Protein AF-A0A6P0JY14-F1 (afdb_monomer)

Radius of gyration: 18.33 Å; Cα contacts (8 Å, |Δi|>4): 139; chains: 1; bounding box: 39×32×50 Å

Mean predicted aligned error: 4.98 Å

pLDDT: mean 89.88, std 4.85, range [60.19, 95.81]

Solvent-accessible surface area (backbone atoms only — not comparable to full-atom values): 7504 Å² total; per-residue (Å²): 129,73,80,59,49,61,63,49,43,52,52,17,61,57,38,30,82,81,45,49,79,58,22,54,55,50,39,50,50,44,54,50,43,65,64,48,54,72,74,72,56,73,83,73,95,54,33,85,43,72,73,44,31,18,54,49,10,50,52,52,59,72,41,32,88,82,50,80,66,63,72,85,65,64,55,54,55,56,53,25,50,50,46,22,54,63,10,46,62,36,26,54,52,8,61,73,72,70,37,64,68,39,29,50,52,10,49,48,33,32,48,51,19,49,55,50,39,43,51,52,21,31,51,51,26,66,74,42,30,80,76,39,74,70,52,41,68,65,62,82

Secondary structure (DSSP, 8-state):
-GGGHHHHHHHHHHTHHHHGGGGHHHHHHHHHHHHHHHHHSPPPS-S-SHHHHHHHHHHHHHGGGTSPPPGGGTSHHHHHHHHHHHHHHHHHHHHHHT-HHHHHHHHHHHHHHHHHHHHHHHHHHHHHTTT-HHHHHT--

Sequence (140 aa):
TRFTVLPLLIVAVWSRVWLGWGAIAPVLLVLLWTWVNPRLFPKPQSTRNWASKAVLGERVWINRNKVAVPEHHQTVPTILNLISGLGLPFLIWGLYHLSIWPTLLGTVLVYLGKIWFVDRMVWLYHDMQNATPEYQSWLY

Foldseek 3Di:
DLLVLLVQCLVLLLCCVVQVVPSVVSNVVSVVCNVVVVVPDDDDPFCPDLQSLLVLLVVVVVCCVVQPFDPVLPVLLVVLVVQLVVLVVLLVVCSVVVNDVSVVSSSCSNCVSVVVSSVSSSVSLVVCCPVDPVSVVSGD

Structure (mmCIF, N/CA/C/O backbone):
data_AF-A0A6P0JY14-F1
#
_entry.id   AF-A0A6P0JY14-F1
#
loop_
_atom_site.group_PDB
_atom_site.id
_atom_site.type_symbol
_atom_site.label_atom_id
_atom_site.label_alt_id
_atom_site.label_comp_id
_atom_site.label_asym_id
_atom_site.label_entity_id
_atom_site.label_seq_id
_atom_site.pdbx_PDB_ins_code
_atom_site.Cartn_x
_atom_site.Cartn_y
_atom_site.Cartn_z
_atom_site.occupancy
_atom_site.B_iso_or_equiv
_atom_site.auth_seq_id
_atom_site.auth_comp_id
_atom_site.auth_asym_id
_atom_site.auth_atom_id
_atom_site.pdbx_PDB_model_num
ATOM 1 N N . THR A 1 1 ? -5.349 -7.427 -3.217 1.00 60.19 1 THR A N 1
ATOM 2 C CA . THR A 1 1 ? -6.341 -7.508 -2.115 1.00 60.19 1 THR A CA 1
ATOM 3 C C . THR A 1 1 ? -5.865 -7.018 -0.744 1.00 60.19 1 THR A C 1
ATOM 5 O O . THR A 1 1 ? -6.642 -7.085 0.197 1.00 60.19 1 THR A O 1
ATOM 8 N N . ARG A 1 2 ? -4.662 -6.433 -0.578 1.00 70.69 2 ARG A N 1
ATOM 9 C CA . ARG A 1 2 ? -4.213 -5.901 0.736 1.00 70.69 2 ARG A CA 1
ATOM 10 C C . ARG A 1 2 ? -4.816 -4.540 1.122 1.00 70.69 2 ARG A C 1
ATOM 12 O O . ARG A 1 2 ? -4.677 -4.120 2.263 1.00 70.69 2 ARG A O 1
ATOM 19 N N . PHE A 1 3 ? -5.501 -3.864 0.198 1.00 80.00 3 PHE A N 1
ATOM 20 C CA . PHE A 1 3 ? -6.151 -2.574 0.457 1.00 80.00 3 PHE A CA 1
ATOM 21 C C . PHE A 1 3 ? -7.292 -2.655 1.478 1.00 80.00 3 PHE A C 1
ATOM 23 O O . PHE A 1 3 ? -7.661 -1.627 2.021 1.00 80.00 3 PHE A O 1
ATOM 30 N N . THR A 1 4 ? -7.823 -3.841 1.781 1.00 81.56 4 THR A N 1
ATOM 31 C CA . THR A 1 4 ? -8.892 -4.019 2.777 1.00 81.56 4 THR A CA 1
ATOM 32 C C . THR A 1 4 ? -8.385 -4.063 4.215 1.00 81.56 4 THR A C 1
ATOM 34 O O . THR A 1 4 ? -9.183 -3.969 5.138 1.00 81.56 4 THR A O 1
ATOM 37 N N . VAL A 1 5 ? -7.074 -4.184 4.436 1.00 85.50 5 VAL A N 1
ATOM 38 C CA . VAL A 1 5 ? -6.521 -4.337 5.789 1.00 85.50 5 VAL A CA 1
ATOM 39 C C . VAL A 1 5 ? -6.650 -3.048 6.600 1.00 85.50 5 VAL A C 1
ATOM 41 O O . VAL A 1 5 ? -7.067 -3.102 7.749 1.00 85.50 5 VAL A O 1
ATOM 44 N N . LEU A 1 6 ? -6.333 -1.889 6.011 1.00 87.31 6 LEU A N 1
ATOM 45 C CA . LEU A 1 6 ? -6.339 -0.613 6.735 1.00 87.31 6 LEU A CA 1
ATOM 46 C C . LEU A 1 6 ? -7.733 -0.221 7.267 1.00 87.31 6 LEU A C 1
ATOM 48 O O . LEU A 1 6 ? -7.827 0.088 8.452 1.00 87.31 6 LEU A O 1
ATOM 52 N N . PRO A 1 7 ? -8.826 -0.283 6.477 1.00 88.50 7 PRO A N 1
ATOM 53 C CA . PRO A 1 7 ? -10.156 0.082 6.949 1.00 88.50 7 PRO A CA 1
ATOM 54 C C . PRO A 1 7 ? -10.670 -0.923 7.978 1.00 88.50 7 PRO A C 1
ATOM 56 O O . PRO A 1 7 ? -11.264 -0.523 8.974 1.00 88.50 7 PRO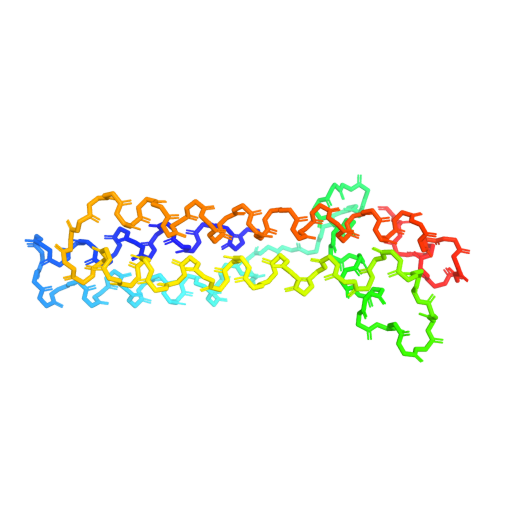 A O 1
ATOM 59 N N . LEU A 1 8 ? -10.378 -2.217 7.791 1.00 88.94 8 LEU A N 1
ATOM 60 C CA . LEU A 1 8 ? -10.695 -3.237 8.790 1.00 88.94 8 LEU A CA 1
ATOM 61 C C . LEU A 1 8 ? -9.964 -2.973 10.110 1.00 88.94 8 LEU A C 1
ATOM 63 O O . LEU A 1 8 ? -10.565 -3.105 11.171 1.00 88.94 8 LEU A O 1
ATOM 67 N N . LEU A 1 9 ? -8.698 -2.556 10.056 1.00 89.56 9 LEU A N 1
ATOM 68 C CA . LEU A 1 9 ? -7.917 -2.224 11.245 1.00 89.56 9 LEU A CA 1
ATOM 69 C C . LEU A 1 9 ? -8.467 -0.978 11.950 1.00 89.56 9 LEU A C 1
ATOM 71 O O . LEU A 1 9 ? -8.582 -0.983 13.171 1.00 89.56 9 LEU A O 1
ATOM 75 N N . ILE A 1 10 ? -8.873 0.049 11.197 1.00 90.25 10 ILE A N 1
ATOM 76 C CA . ILE A 1 10 ? -9.537 1.245 11.740 1.00 90.25 10 ILE A CA 1
ATOM 77 C C . ILE A 1 10 ? -10.807 0.849 12.500 1.00 90.25 10 ILE A C 1
ATOM 79 O O . ILE A 1 10 ? -10.958 1.212 13.664 1.00 90.25 10 ILE A O 1
ATOM 83 N N . VAL A 1 11 ? -11.687 0.055 11.881 1.00 90.06 11 VAL A N 1
ATOM 84 C CA . VAL A 1 11 ? -12.936 -0.411 12.510 1.00 90.06 11 VAL A CA 1
ATOM 85 C C . VAL A 1 11 ? -12.650 -1.285 13.734 1.00 90.06 11 VAL A C 1
ATOM 87 O O . VAL A 1 11 ? -13.285 -1.116 14.775 1.00 90.06 11 VAL A O 1
ATOM 90 N N . ALA A 1 12 ? -11.662 -2.179 13.649 1.00 89.50 12 ALA A N 1
ATOM 91 C CA . ALA A 1 12 ? -11.261 -3.032 14.762 1.00 89.50 12 ALA A CA 1
ATOM 92 C C . ALA A 1 12 ? -10.765 -2.215 15.962 1.00 89.50 12 ALA A C 1
ATOM 94 O O . ALA A 1 12 ? -11.180 -2.478 17.088 1.00 89.50 12 ALA A O 1
ATOM 95 N N . VAL A 1 13 ? -9.947 -1.185 15.738 1.00 89.12 13 VAL A N 1
ATOM 96 C CA . VAL A 1 13 ? -9.490 -0.290 16.812 1.00 89.12 13 VAL A CA 1
ATOM 97 C C . VAL A 1 13 ? -10.652 0.524 17.380 1.00 89.12 13 VAL A C 1
ATOM 99 O O . VAL A 1 13 ? -10.757 0.677 18.597 1.00 89.12 13 VAL A O 1
ATOM 102 N N . TRP A 1 14 ? -11.564 1.002 16.532 1.00 89.62 14 TRP A N 1
ATOM 103 C CA . TRP A 1 14 ? -12.714 1.792 16.973 1.00 89.62 14 TRP A CA 1
ATOM 104 C C . TRP A 1 14 ? -13.712 0.982 17.806 1.00 89.62 14 TRP A C 1
ATOM 106 O O . TRP A 1 14 ? -14.334 1.524 18.721 1.00 89.62 14 TRP A O 1
ATOM 116 N N . SER A 1 15 ? -13.797 -0.334 17.571 1.00 89.06 15 SER A N 1
ATOM 117 C CA . SER A 1 15 ? -14.645 -1.247 18.349 1.00 89.06 15 SER A CA 1
ATOM 118 C C . SER A 1 15 ? -14.349 -1.231 19.856 1.00 89.06 15 SER A C 1
ATOM 120 O O . SER A 1 15 ? -15.202 -1.636 20.646 1.00 89.06 15 SER A O 1
ATOM 122 N N . ARG A 1 16 ? -13.198 -0.684 20.285 1.00 89.44 16 ARG A N 1
ATOM 123 C CA . ARG A 1 16 ? -12.862 -0.455 21.702 1.00 89.44 16 ARG A CA 1
ATOM 124 C C . ARG A 1 16 ? -13.888 0.399 22.444 1.00 89.44 16 ARG A C 1
ATOM 126 O O . ARG A 1 16 ? -14.011 0.260 23.653 1.00 89.44 16 ARG A O 1
ATOM 133 N N . VAL A 1 17 ? -14.624 1.263 21.738 1.00 88.12 17 VAL A N 1
ATOM 134 C CA . VAL A 1 17 ? -15.686 2.093 22.334 1.00 88.12 17 VAL A CA 1
ATOM 135 C C . VAL A 1 17 ? -16.848 1.233 22.825 1.00 88.12 17 VAL A C 1
ATOM 137 O O . VAL A 1 17 ? -17.466 1.559 23.831 1.00 88.12 17 VAL A O 1
ATOM 140 N N . TRP A 1 18 ? -17.127 0.124 22.139 1.00 87.81 18 TRP A N 1
ATOM 141 C CA . TRP A 1 18 ? -18.230 -0.778 22.473 1.00 87.81 18 TRP A CA 1
ATOM 142 C C . TRP A 1 18 ? -17.772 -1.984 23.294 1.00 87.81 18 TRP A C 1
ATOM 144 O O . TRP A 1 18 ? -18.501 -2.452 24.160 1.00 87.81 18 TRP A O 1
ATOM 154 N N . LEU A 1 19 ? -16.567 -2.491 23.022 1.00 85.75 19 LEU A N 1
ATOM 155 C CA . LEU A 1 19 ? -16.069 -3.763 23.553 1.00 85.75 19 LEU A CA 1
ATOM 156 C C . LEU A 1 19 ? -15.002 -3.605 24.646 1.00 85.75 19 LEU A C 1
ATOM 158 O O . LEU A 1 19 ? -14.595 -4.602 25.244 1.00 85.75 19 LEU A O 1
ATOM 162 N N . GLY A 1 20 ? -14.498 -2.390 24.892 1.00 87.00 20 GLY A N 1
ATOM 163 C CA . GLY A 1 20 ? -13.371 -2.161 25.798 1.00 87.00 20 GLY A CA 1
ATOM 164 C C . GLY A 1 20 ? -12.158 -3.017 25.413 1.00 87.00 20 GLY A C 1
ATOM 165 O O . GLY A 1 20 ? -11.707 -2.996 24.267 1.00 87.00 20 GLY A O 1
ATOM 166 N N . TRP A 1 21 ? -11.666 -3.826 26.356 1.00 84.44 21 TRP A N 1
ATOM 167 C CA . TRP A 1 21 ? -10.580 -4.795 26.134 1.00 84.44 21 TRP A CA 1
ATOM 168 C C . TRP A 1 21 ? -10.924 -5.895 25.120 1.00 84.44 21 TRP A C 1
ATOM 170 O O . TRP A 1 21 ? -10.026 -6.442 24.478 1.00 84.44 21 TRP A O 1
ATOM 180 N N . GLY A 1 22 ? -12.213 -6.175 24.901 1.00 85.31 22 GLY A N 1
ATOM 181 C CA . GLY A 1 22 ? -12.678 -7.114 23.880 1.00 85.31 22 GLY A CA 1
ATOM 182 C C . GLY A 1 22 ? -12.284 -6.716 22.453 1.00 85.31 22 GLY A C 1
ATOM 183 O O . GLY A 1 22 ? -12.246 -7.578 21.580 1.00 85.31 22 GLY A O 1
ATOM 184 N N . ALA A 1 23 ? -11.903 -5.454 22.212 1.00 86.31 23 ALA A N 1
ATOM 185 C CA . ALA A 1 23 ? -11.394 -4.982 20.921 1.00 86.31 23 ALA A CA 1
ATOM 186 C C . ALA A 1 23 ? -10.047 -5.600 20.504 1.00 86.31 23 ALA A C 1
ATOM 188 O O . ALA A 1 23 ? -9.672 -5.530 19.334 1.00 86.31 23 ALA A O 1
ATOM 189 N N . ILE A 1 24 ? -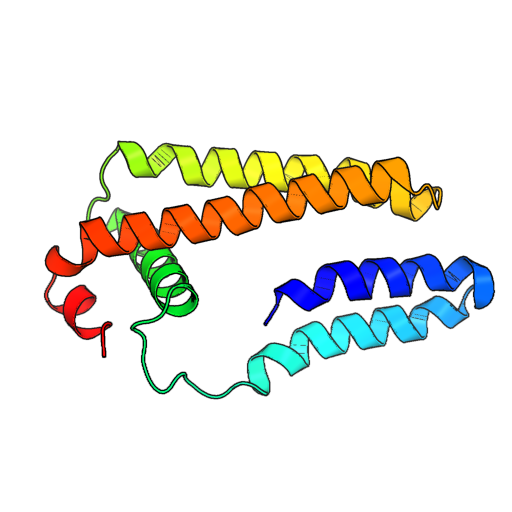9.335 -6.270 21.416 1.00 87.44 24 ILE A N 1
ATOM 190 C CA . ILE A 1 24 ? -8.149 -7.056 21.054 1.00 87.44 24 ILE A CA 1
ATOM 191 C C . ILE A 1 24 ? -8.524 -8.184 20.081 1.00 87.44 24 ILE A C 1
ATOM 193 O O . ILE A 1 24 ? -7.788 -8.433 19.128 1.00 87.44 24 ILE A O 1
ATOM 197 N N . ALA A 1 25 ? -9.683 -8.825 20.259 1.00 90.75 25 ALA A N 1
ATOM 198 C CA . ALA A 1 25 ? -10.130 -9.912 19.389 1.00 90.75 25 ALA A CA 1
ATOM 199 C C . ALA A 1 25 ? -10.280 -9.490 17.910 1.00 90.75 25 ALA A C 1
ATOM 201 O O . ALA A 1 25 ? -9.648 -10.122 17.058 1.00 90.75 25 ALA A O 1
ATOM 202 N N . PRO A 1 26 ? -11.031 -8.425 17.553 1.00 89.50 26 PRO A N 1
ATOM 203 C CA . PRO A 1 26 ? -11.116 -7.977 16.167 1.00 89.50 26 PRO A CA 1
ATOM 204 C C . PRO A 1 26 ? -9.769 -7.488 15.623 1.00 89.50 26 PRO A C 1
ATOM 206 O O . PRO A 1 26 ? -9.473 -7.740 14.458 1.00 89.50 26 PRO A O 1
ATOM 209 N N . VAL A 1 27 ? -8.910 -6.861 16.437 1.00 89.56 27 VAL A N 1
ATOM 210 C CA . VAL A 1 27 ? -7.557 -6.475 15.991 1.00 89.56 27 VAL A CA 1
ATOM 211 C C . VAL A 1 27 ? -6.731 -7.709 15.617 1.00 89.56 27 VAL A C 1
ATOM 213 O O . VAL A 1 27 ? -6.155 -7.753 14.529 1.00 89.56 27 VAL A O 1
ATOM 216 N N . LEU A 1 28 ? -6.719 -8.742 16.465 1.00 91.38 28 LEU A N 1
ATOM 217 C CA . LEU A 1 28 ? -6.042 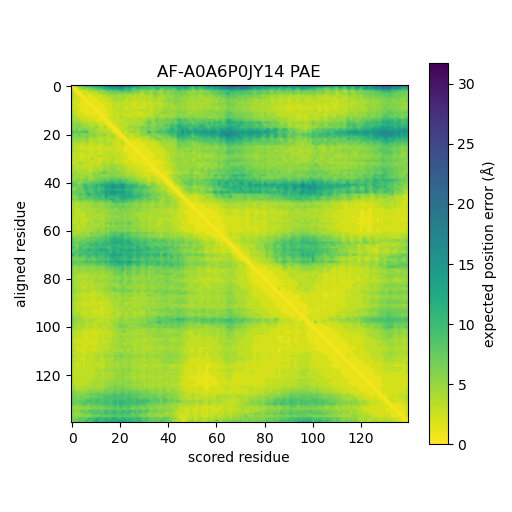-10.009 16.174 1.00 91.38 28 LEU A CA 1
ATOM 218 C C . LEU A 1 28 ? -6.611 -10.685 14.923 1.00 91.38 28 LEU A C 1
ATOM 220 O O . LEU A 1 28 ? -5.846 -11.188 14.103 1.00 91.38 28 LEU A O 1
ATOM 224 N N . LEU A 1 29 ? -7.931 -10.642 14.729 1.00 92.25 29 LEU A N 1
ATOM 225 C CA . LEU A 1 29 ? -8.579 -11.176 13.531 1.00 92.25 29 LEU A CA 1
ATOM 226 C C . LEU A 1 29 ? -8.085 -10.459 12.267 1.00 92.25 29 LEU A C 1
ATOM 228 O O . LEU A 1 29 ? -7.753 -11.116 11.283 1.00 92.25 29 LEU A O 1
ATOM 232 N N . VAL A 1 30 ? -7.953 -9.131 12.292 1.00 90.94 30 VAL A N 1
ATOM 233 C CA . VAL A 1 30 ? -7.416 -8.362 11.154 1.00 90.94 30 VAL A CA 1
ATOM 234 C C . VAL A 1 30 ? -5.935 -8.670 10.900 1.00 90.94 30 VAL A C 1
ATOM 236 O O . VAL A 1 30 ? -5.508 -8.761 9.742 1.00 90.94 30 VAL A O 1
ATOM 239 N N . LEU A 1 31 ? -5.139 -8.886 11.949 1.00 89.88 31 LEU A N 1
ATOM 240 C CA . LEU A 1 31 ? -3.744 -9.315 11.805 1.00 89.88 31 LEU A CA 1
ATOM 241 C C . LEU A 1 31 ? -3.647 -10.713 11.178 1.00 89.88 31 LEU A C 1
ATOM 243 O O . LEU A 1 31 ? -2.888 -10.906 10.225 1.00 89.88 31 LEU A O 1
ATOM 247 N N . LEU A 1 32 ? -4.475 -11.659 11.628 1.00 91.38 32 LEU A N 1
ATOM 248 C CA . LEU A 1 32 ? -4.599 -12.981 11.010 1.00 91.38 32 LEU A CA 1
ATOM 249 C C . LEU A 1 32 ? -5.047 -12.865 9.551 1.00 91.38 32 LEU A C 1
ATOM 251 O O . LEU A 1 32 ? -4.448 -13.484 8.673 1.00 91.38 32 LEU A O 1
ATOM 255 N N . TRP A 1 33 ? -6.032 -12.014 9.259 1.00 89.00 33 TRP A N 1
ATOM 256 C CA . TRP A 1 33 ? -6.485 -11.759 7.895 1.00 89.00 33 TRP A CA 1
ATOM 257 C C . TRP A 1 33 ? -5.360 -11.228 7.008 1.00 89.00 33 TRP A C 1
ATOM 259 O O . TRP A 1 33 ? -5.230 -11.653 5.866 1.00 89.00 33 TRP A O 1
ATOM 269 N N . THR A 1 34 ? -4.485 -10.366 7.524 1.00 86.88 34 THR A N 1
ATOM 270 C CA . THR A 1 34 ? -3.324 -9.852 6.777 1.00 86.88 34 THR A CA 1
ATOM 271 C C . THR A 1 34 ? -2.375 -10.974 6.344 1.00 86.88 34 THR A C 1
ATOM 273 O O . THR A 1 34 ? -1.798 -10.913 5.256 1.00 86.88 34 THR A O 1
ATOM 276 N N . TRP A 1 35 ? -2.251 -12.020 7.164 1.00 87.06 35 TRP A N 1
ATOM 277 C CA . TRP A 1 35 ? -1.453 -13.209 6.870 1.00 87.06 35 TRP A CA 1
ATOM 278 C C . TRP A 1 35 ? -2.187 -14.198 5.947 1.00 87.06 35 TRP A C 1
ATOM 280 O O . TRP A 1 35 ? -1.587 -14.725 5.009 1.00 87.06 35 TRP A O 1
ATOM 290 N N . VAL A 1 36 ? -3.481 -14.438 6.165 1.00 88.00 36 VAL A N 1
ATOM 291 C CA . VAL A 1 36 ? -4.282 -15.395 5.381 1.00 88.00 36 VAL A CA 1
ATOM 292 C C . VAL A 1 36 ? -4.594 -14.864 3.978 1.00 88.00 36 VAL A C 1
ATOM 294 O O . VAL A 1 36 ? -4.438 -15.591 3.000 1.00 88.00 36 VAL A O 1
ATOM 297 N N . ASN A 1 37 ? -4.975 -13.590 3.859 1.00 86.00 37 ASN A N 1
ATOM 298 C CA . ASN A 1 37 ? -5.459 -12.958 2.628 1.00 86.00 37 ASN A CA 1
ATOM 299 C C . ASN A 1 37 ? -4.546 -13.246 1.419 1.00 86.00 37 ASN A C 1
ATOM 301 O O . ASN A 1 37 ? -5.036 -13.841 0.467 1.00 86.00 37 ASN A O 1
ATOM 305 N N . PRO A 1 38 ?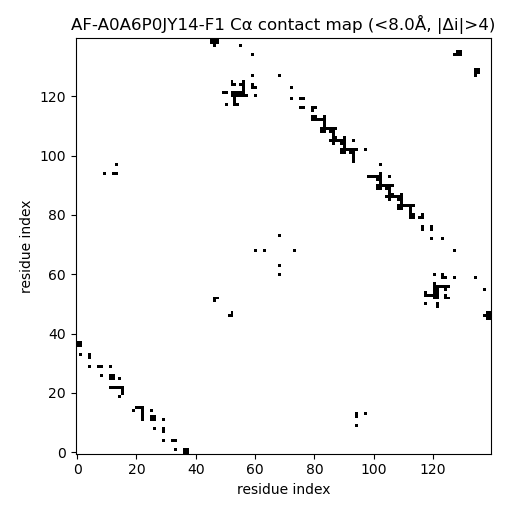 -3.223 -12.977 1.433 1.00 81.25 38 PRO A N 1
ATOM 306 C CA . PRO A 1 38 ? -2.366 -13.245 0.275 1.00 81.25 38 PRO A CA 1
ATOM 307 C C . PRO A 1 38 ? -2.260 -14.722 -0.126 1.00 81.25 38 PRO A C 1
ATOM 309 O O . PRO A 1 38 ? -1.941 -14.993 -1.276 1.00 81.25 38 PRO A O 1
ATOM 312 N N . ARG A 1 39 ? -2.484 -15.661 0.803 1.00 84.56 39 ARG A N 1
ATOM 313 C CA . ARG A 1 39 ? -2.383 -17.108 0.545 1.00 84.56 39 ARG A CA 1
ATOM 314 C C . ARG A 1 39 ? -3.645 -17.687 -0.082 1.00 84.56 39 ARG A C 1
ATOM 316 O O . ARG A 1 39 ? -3.573 -18.731 -0.716 1.00 84.56 39 ARG A O 1
ATOM 323 N N . LEU A 1 40 ? -4.781 -17.015 0.091 1.00 83.00 40 LEU A N 1
ATOM 324 C CA . LEU A 1 40 ? -6.053 -17.442 -0.485 1.00 83.00 40 LEU A CA 1
ATOM 325 C C . LEU A 1 40 ? -6.173 -17.117 -1.978 1.00 83.00 40 LEU A C 1
ATOM 327 O O . LEU A 1 40 ? -6.983 -17.735 -2.662 1.00 83.00 40 LEU A O 1
ATOM 331 N N . PHE A 1 41 ? -5.394 -16.160 -2.495 1.00 78.88 41 PHE A N 1
ATOM 332 C CA . PHE A 1 41 ? -5.486 -15.757 -3.899 1.00 78.88 41 PHE A CA 1
ATOM 333 C C . PHE A 1 41 ? -4.459 -16.510 -4.755 1.00 78.88 41 PHE A C 1
ATOM 335 O O . PHE A 1 41 ? -3.255 -16.320 -4.562 1.00 78.88 41 PHE A O 1
ATOM 342 N N . PRO A 1 42 ? -4.908 -17.340 -5.715 1.00 76.25 42 PRO A N 1
ATOM 343 C CA . PRO A 1 42 ? -4.014 -18.035 -6.630 1.00 76.25 42 PRO A CA 1
ATOM 344 C C . PRO A 1 42 ? -3.324 -17.056 -7.592 1.00 76.25 42 PRO A C 1
ATOM 346 O O . PRO A 1 42 ? -3.699 -15.886 -7.713 1.00 76.25 42 PRO A O 1
ATOM 349 N N . LYS A 1 43 ? -2.305 -17.550 -8.305 1.00 77.88 43 LYS A N 1
ATOM 350 C CA . LYS A 1 43 ? -1.606 -16.789 -9.349 1.00 77.88 43 LYS A CA 1
ATOM 351 C C . LYS A 1 43 ? -2.622 -16.279 -10.393 1.00 77.88 43 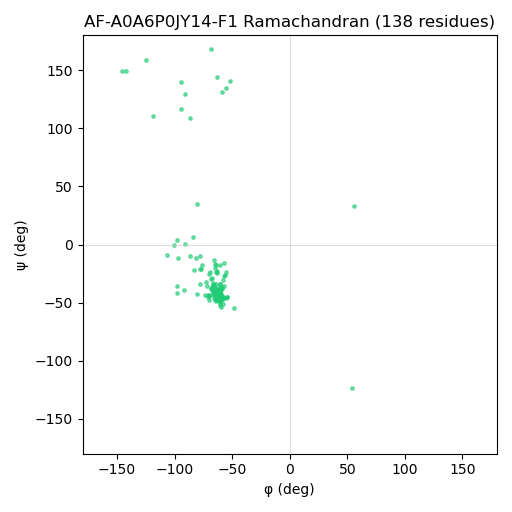LYS A C 1
ATOM 353 O O . LYS A 1 43 ? -3.479 -17.057 -10.815 1.00 77.88 43 LYS A O 1
ATOM 358 N N . PRO A 1 44 ? -2.545 -15.003 -10.817 1.00 79.44 44 PRO A N 1
ATOM 359 C CA . PRO A 1 44 ? -3.466 -14.464 -11.811 1.00 79.44 44 PRO A CA 1
ATOM 360 C C . PRO A 1 44 ? -3.314 -15.193 -13.152 1.00 79.44 44 PRO A C 1
ATOM 362 O O . PRO A 1 44 ? -2.206 -15.552 -13.545 1.00 79.44 44 PRO A O 1
ATOM 365 N N . GLN A 1 45 ? -4.431 -15.385 -13.858 1.00 81.75 45 GLN A N 1
ATOM 366 C CA . GLN A 1 45 ? -4.463 -16.053 -15.168 1.00 81.75 45 GLN A CA 1
ATOM 367 C C . GLN A 1 45 ? -3.810 -15.217 -16.281 1.00 81.75 45 GLN A C 1
ATOM 369 O O . GLN A 1 45 ? -3.347 -15.774 -17.267 1.00 81.75 45 GLN A O 1
ATOM 374 N N . SER A 1 46 ? -3.748 -13.893 -16.110 1.00 87.81 46 SER A N 1
ATOM 375 C CA . SER A 1 46 ? -3.058 -12.966 -17.011 1.00 87.81 46 SER A CA 1
ATOM 376 C C . SER A 1 46 ? -2.453 -11.806 -16.225 1.00 87.81 46 SER A C 1
ATOM 378 O O . SER A 1 46 ? -3.006 -11.367 -15.210 1.00 87.81 46 SER A O 1
ATOM 380 N N . THR A 1 47 ? -1.335 -11.274 -16.716 1.00 88.12 47 THR A N 1
ATOM 381 C CA . THR A 1 47 ? -0.677 -10.072 -16.185 1.00 88.12 47 THR A CA 1
ATOM 382 C C . THR A 1 47 ? -1.037 -8.805 -16.961 1.00 88.12 47 THR A C 1
ATOM 384 O O . THR A 1 47 ? -0.573 -7.713 -16.626 1.00 88.12 47 THR A O 1
ATOM 387 N N . ARG A 1 48 ? -1.942 -8.895 -17.944 1.00 86.94 48 ARG A N 1
ATOM 388 C CA . ARG A 1 48 ? -2.408 -7.769 -18.774 1.00 86.94 48 ARG A CA 1
ATOM 389 C C . ARG A 1 48 ? -3.474 -6.906 -18.090 1.00 86.94 48 ARG A C 1
ATOM 391 O O . ARG A 1 48 ? -4.365 -6.372 -18.740 1.00 86.94 48 ARG A O 1
ATOM 398 N N . ASN A 1 49 ? -3.378 -6.733 -16.777 1.00 90.44 49 ASN A N 1
ATOM 399 C CA . ASN A 1 49 ? -4.252 -5.858 -15.999 1.00 90.44 49 ASN A CA 1
ATOM 400 C C . ASN A 1 49 ? -3.429 -4.839 -15.203 1.00 90.44 49 ASN A C 1
ATOM 402 O O . ASN A 1 49 ? -2.243 -5.041 -14.940 1.00 90.44 49 ASN A O 1
ATOM 406 N N . TRP A 1 50 ? -4.074 -3.737 -14.821 1.00 91.75 50 TRP A N 1
ATOM 407 C CA . TRP A 1 50 ? -3.425 -2.618 -14.134 1.00 91.75 50 TRP A CA 1
ATOM 408 C C . TRP A 1 50 ? -2.700 -3.057 -12.851 1.00 91.75 50 TRP A C 1
ATOM 410 O O . TRP A 1 50 ? -1.529 -2.743 -12.662 1.00 91.75 50 TRP A O 1
ATOM 420 N N . ALA A 1 51 ? -3.350 -3.876 -12.018 1.00 89.12 51 ALA A N 1
ATOM 421 C CA . ALA A 1 51 ? -2.769 -4.342 -10.759 1.00 89.12 51 ALA A CA 1
ATOM 422 C C . ALA A 1 51 ? -1.527 -5.229 -10.963 1.00 89.12 51 ALA A C 1
ATOM 424 O O . ALA A 1 51 ? -0.565 -5.128 -10.207 1.00 89.12 51 ALA A O 1
ATOM 425 N N . SER A 1 52 ? -1.524 -6.083 -11.988 1.00 91.44 52 SER A N 1
ATOM 426 C CA . SER A 1 52 ? -0.383 -6.950 -12.297 1.00 91.44 52 SER A CA 1
ATOM 427 C C . SER A 1 52 ? 0.781 -6.144 -12.853 1.00 91.44 52 SER A C 1
ATOM 429 O O . SER A 1 52 ? 1.904 -6.328 -12.397 1.00 91.44 52 SER A O 1
ATOM 431 N N . LYS A 1 53 ? 0.520 -5.197 -13.763 1.00 93.31 53 LYS A N 1
ATOM 432 C CA . LYS A 1 53 ? 1.551 -4.287 -14.285 1.00 93.31 53 LYS A CA 1
ATOM 433 C C . LYS A 1 53 ? 2.218 -3.474 -13.180 1.00 93.31 53 LYS A C 1
ATOM 435 O O . LYS A 1 53 ? 3.426 -3.289 -13.231 1.00 93.31 53 LYS A O 1
ATOM 440 N N . ALA A 1 54 ? 1.471 -3.058 -12.158 1.00 93.25 54 ALA A N 1
ATOM 441 C CA . ALA A 1 54 ? 2.059 -2.373 -11.012 1.00 93.25 54 ALA A CA 1
ATOM 442 C C . ALA A 1 54 ? 3.065 -3.265 -10.269 1.00 93.25 54 ALA A C 1
ATOM 444 O O . ALA A 1 54 ? 4.180 -2.841 -9.989 1.00 93.25 54 ALA A O 1
ATOM 445 N N . VAL A 1 55 ? 2.711 -4.533 -10.023 1.00 92.25 55 VAL A N 1
ATOM 446 C CA . VAL A 1 55 ? 3.621 -5.508 -9.393 1.00 92.25 55 VAL A CA 1
ATOM 447 C C . VAL A 1 55 ? 4.850 -5.775 -10.268 1.00 92.25 55 VAL A C 1
ATOM 449 O O . VAL A 1 55 ? 5.954 -5.931 -9.749 1.00 92.25 55 VAL A O 1
ATOM 452 N N . LEU A 1 56 ? 4.687 -5.827 -11.592 1.00 93.88 56 LEU A N 1
ATOM 453 C CA . LEU A 1 56 ? 5.818 -5.953 -12.515 1.00 93.88 56 LEU A CA 1
ATOM 454 C C . LEU A 1 56 ? 6.715 -4.709 -12.473 1.00 93.88 56 LEU A C 1
ATOM 456 O O . LEU A 1 56 ? 7.934 -4.844 -12.434 1.00 93.88 56 LEU A O 1
ATOM 460 N N . GLY A 1 57 ? 6.129 -3.516 -12.379 1.00 94.12 57 GLY A N 1
ATOM 461 C CA . GLY A 1 57 ? 6.851 -2.263 -12.171 1.00 94.12 57 GLY A CA 1
ATOM 462 C C . GLY A 1 57 ? 7.663 -2.249 -10.884 1.00 94.12 57 GLY A C 1
ATOM 463 O O . GLY A 1 57 ? 8.834 -1.883 -10.907 1.00 94.12 57 GLY A O 1
ATOM 464 N N . GLU A 1 58 ? 7.099 -2.743 -9.779 1.00 93.81 58 GLU A N 1
ATOM 465 C CA . GLU A 1 58 ? 7.843 -2.913 -8.524 1.00 93.81 58 GLU A CA 1
ATOM 466 C C . GLU A 1 58 ? 9.046 -3.857 -8.696 1.00 93.81 58 GLU A C 1
ATOM 468 O O . GLU A 1 58 ? 10.122 -3.595 -8.158 1.00 93.81 58 GLU A O 1
ATOM 473 N N . ARG A 1 59 ? 8.914 -4.936 -9.484 1.00 93.12 59 ARG A N 1
ATOM 474 C CA . ARG A 1 59 ? 10.038 -5.844 -9.787 1.00 93.12 59 ARG A CA 1
ATOM 475 C C . ARG A 1 59 ? 11.124 -5.160 -10.611 1.00 93.12 59 ARG A C 1
ATOM 477 O O . ARG A 1 59 ? 12.301 -5.305 -10.284 1.00 93.12 59 ARG A O 1
ATOM 484 N N . VAL A 1 60 ? 10.738 -4.395 -11.633 1.00 93.69 60 VAL A N 1
ATOM 485 C CA . VAL A 1 60 ? 11.674 -3.571 -12.414 1.00 93.69 60 VAL A CA 1
ATOM 486 C C . VAL A 1 60 ? 12.393 -2.584 -11.497 1.00 93.69 60 VAL A C 1
ATOM 488 O O . VAL A 1 60 ? 13.617 -2.485 -11.537 1.00 93.69 60 VAL A O 1
ATOM 491 N N . TRP A 1 61 ? 11.654 -1.914 -10.612 1.00 92.81 61 TRP A N 1
ATOM 492 C CA . TRP A 1 61 ? 12.212 -0.977 -9.647 1.00 92.81 61 TRP A CA 1
ATOM 493 C C . TRP A 1 61 ? 13.222 -1.639 -8.710 1.00 92.81 61 TRP A C 1
ATOM 495 O O . TRP A 1 61 ? 14.285 -1.082 -8.454 1.00 92.81 61 TRP A O 1
ATOM 505 N N . ILE A 1 62 ? 12.951 -2.843 -8.207 1.00 91.81 62 ILE A N 1
ATOM 506 C CA . ILE A 1 62 ? 13.915 -3.603 -7.395 1.00 91.81 62 ILE A CA 1
ATOM 507 C C . ILE A 1 62 ? 15.194 -3.896 -8.194 1.00 91.81 62 ILE A C 1
ATOM 509 O O . ILE A 1 62 ? 16.291 -3.802 -7.646 1.00 91.81 62 ILE A O 1
ATOM 513 N N . ASN A 1 63 ? 15.065 -4.177 -9.491 1.00 92.12 63 ASN A N 1
ATOM 514 C CA . ASN A 1 63 ? 16.181 -4.497 -10.377 1.00 92.12 63 ASN A CA 1
ATOM 515 C C . ASN A 1 63 ? 16.904 -3.266 -10.969 1.00 92.12 63 ASN A C 1
ATOM 517 O O . ASN A 1 63 ? 17.803 -3.424 -11.796 1.00 92.12 63 ASN A O 1
ATOM 521 N N . ARG A 1 64 ? 16.559 -2.045 -10.529 1.00 89.75 64 ARG A N 1
ATOM 522 C CA . ARG A 1 64 ? 17.101 -0.769 -11.043 1.00 89.75 64 ARG A CA 1
ATOM 523 C C . ARG A 1 64 ? 18.629 -0.643 -11.014 1.00 89.75 64 ARG A C 1
ATOM 525 O O . ARG A 1 64 ? 19.193 0.125 -11.780 1.00 89.75 64 ARG A O 1
ATOM 532 N N . ASN A 1 65 ? 19.299 -1.401 -10.143 1.00 87.31 65 ASN A N 1
ATOM 533 C CA . ASN A 1 65 ? 20.763 -1.419 -10.060 1.00 87.31 65 ASN A CA 1
ATOM 534 C C . ASN A 1 65 ? 21.414 -2.239 -11.190 1.00 87.31 65 ASN A C 1
ATOM 536 O O . ASN A 1 65 ? 22.596 -2.059 -11.457 1.00 87.31 65 ASN A O 1
ATOM 540 N N . LYS A 1 66 ? 20.672 -3.162 -11.820 1.00 89.31 66 LYS A N 1
ATOM 541 C CA . LYS A 1 66 ? 21.154 -3.977 -12.950 1.00 89.31 66 LYS A CA 1
ATOM 542 C C . LYS A 1 66 ? 20.723 -3.400 -14.292 1.00 89.31 66 LYS A C 1
ATOM 544 O O . LYS A 1 66 ? 21.509 -3.385 -15.229 1.00 89.31 66 LYS A O 1
ATOM 549 N N . VAL A 1 67 ? 19.474 -2.944 -14.379 1.00 89.00 67 VAL A N 1
ATOM 550 C CA . VAL A 1 67 ? 18.923 -2.285 -15.567 1.00 89.00 67 VAL A CA 1
ATOM 551 C C . VAL A 1 67 ? 18.527 -0.877 -15.156 1.00 89.00 67 VAL A C 1
ATOM 553 O O . VAL A 1 67 ? 17.593 -0.711 -14.372 1.00 89.00 67 VAL A O 1
ATOM 556 N N . ALA A 1 68 ? 19.261 0.119 -15.653 1.00 88.19 68 ALA A N 1
ATOM 557 C CA . ALA A 1 68 ? 19.057 1.509 -15.273 1.00 88.19 68 ALA A CA 1
ATOM 558 C C . ALA A 1 68 ? 17.627 1.964 -15.600 1.00 88.19 68 ALA A C 1
ATOM 560 O O . ALA A 1 68 ? 17.124 1.754 -16.703 1.00 88.19 68 ALA A O 1
ATOM 561 N N . VAL A 1 69 ? 16.980 2.586 -14.617 1.00 90.44 69 VAL A N 1
ATOM 562 C CA . VAL A 1 69 ? 15.635 3.155 -14.738 1.00 90.44 69 VAL A CA 1
ATOM 563 C C . VAL A 1 69 ? 15.755 4.644 -15.089 1.00 90.44 69 VAL A C 1
ATOM 565 O O . VAL A 1 69 ? 16.605 5.319 -14.496 1.00 90.44 69 VAL A O 1
ATOM 568 N N . PRO A 1 70 ? 14.909 5.186 -15.989 1.00 89.31 70 PRO A N 1
ATOM 569 C CA . PRO A 1 70 ? 14.928 6.605 -16.334 1.00 89.31 70 PRO A CA 1
ATOM 570 C C . PRO A 1 70 ? 14.863 7.531 -15.111 1.00 89.31 70 PRO A C 1
ATOM 572 O O . PRO A 1 70 ? 14.111 7.277 -14.169 1.00 89.31 70 PRO A O 1
ATOM 575 N N . GLU A 1 71 ? 15.618 8.632 -15.137 1.00 85.56 71 GLU A N 1
ATOM 576 C CA . GLU A 1 71 ? 15.775 9.546 -13.991 1.00 85.56 71 GLU A CA 1
ATOM 577 C C . GLU A 1 71 ? 14.446 10.114 -13.474 1.00 85.56 71 GLU A C 1
ATOM 579 O O . GLU A 1 71 ? 14.243 10.235 -12.266 1.00 85.56 71 GLU A O 1
ATOM 584 N N . HIS A 1 72 ? 13.494 10.387 -14.368 1.00 85.69 72 HIS A N 1
ATOM 585 C CA . HIS A 1 72 ? 12.182 10.928 -14.004 1.00 85.69 72 HIS A CA 1
ATOM 586 C C . HIS A 1 72 ? 11.333 9.969 -13.150 1.00 85.69 72 HIS A C 1
ATOM 588 O O . HIS A 1 72 ? 10.433 10.416 -12.439 1.00 85.69 72 HIS A O 1
ATOM 594 N N . HIS A 1 73 ? 11.627 8.664 -13.167 1.00 88.81 73 HIS A N 1
ATOM 595 C CA . HIS A 1 73 ? 10.973 7.685 -12.294 1.00 88.81 73 HIS A CA 1
ATOM 596 C C . HIS A 1 73 ? 11.656 7.553 -10.932 1.00 88.81 73 HIS A C 1
ATOM 598 O O . HIS A 1 73 ? 11.098 6.915 -10.045 1.00 88.81 73 HIS A O 1
ATOM 604 N N . GLN A 1 74 ? 12.842 8.138 -10.727 1.00 85.31 74 GLN A N 1
ATOM 605 C CA . GLN A 1 74 ? 13.655 7.859 -9.540 1.00 85.31 74 GLN A CA 1
ATOM 606 C C . GLN A 1 74 ? 13.167 8.575 -8.266 1.00 85.31 74 GLN A C 1
ATOM 608 O O . GLN A 1 74 ? 13.265 8.047 -7.157 1.00 85.31 74 GLN A O 1
ATOM 613 N N . THR A 1 75 ? 12.623 9.781 -8.410 1.00 86.06 75 THR A N 1
ATOM 614 C CA . THR A 1 75 ? 12.278 10.662 -7.280 1.00 86.06 75 THR A CA 1
ATOM 615 C C . THR A 1 75 ? 10.841 10.481 -6.803 1.00 86.06 75 THR A C 1
ATOM 617 O O . THR A 1 75 ? 10.571 10.472 -5.599 1.00 86.06 75 THR A O 1
ATOM 620 N N . VAL A 1 76 ? 9.913 10.293 -7.742 1.00 88.75 76 VAL A N 1
ATOM 621 C CA . VAL A 1 76 ? 8.471 10.244 -7.473 1.00 88.75 76 VAL A CA 1
ATOM 622 C C . VAL A 1 76 ? 8.087 9.140 -6.473 1.00 88.75 76 VAL A C 1
ATOM 624 O O . VAL A 1 76 ? 7.353 9.444 -5.532 1.00 88.75 76 VAL A O 1
ATOM 627 N N . PRO A 1 77 ? 8.598 7.893 -6.565 1.00 88.50 77 PRO A N 1
ATOM 628 C CA . PRO A 1 77 ? 8.251 6.837 -5.612 1.00 88.50 77 PRO A CA 1
ATOM 629 C C . PRO A 1 77 ? 8.639 7.178 -4.168 1.00 88.50 77 PRO A C 1
ATOM 631 O O . PRO A 1 77 ? 7.892 6.881 -3.236 1.00 88.50 77 PRO A O 1
ATOM 634 N N . THR A 1 78 ? 9.779 7.844 -3.976 1.00 88.31 78 THR A N 1
ATOM 635 C CA . THR A 1 78 ? 10.251 8.282 -2.656 1.00 88.31 78 THR A CA 1
ATOM 636 C C . THR A 1 78 ? 9.325 9.342 -2.069 1.00 88.31 78 THR A C 1
ATOM 638 O O . THR A 1 78 ? 8.902 9.218 -0.922 1.00 88.31 78 THR A O 1
ATOM 641 N N . ILE A 1 79 ? 8.938 10.343 -2.865 1.00 91.19 79 ILE A N 1
ATOM 642 C CA . ILE A 1 79 ? 8.017 11.407 -2.437 1.00 91.19 79 ILE A CA 1
ATOM 643 C C . ILE A 1 79 ? 6.647 10.825 -2.065 1.00 91.19 79 ILE A C 1
ATOM 645 O O . ILE A 1 79 ? 6.093 11.160 -1.021 1.00 91.19 79 ILE A O 1
ATOM 649 N N . LEU A 1 80 ? 6.110 9.912 -2.875 1.00 90.81 80 LEU A N 1
ATOM 650 C CA . LEU A 1 80 ? 4.809 9.288 -2.612 1.00 90.81 80 LEU A CA 1
ATOM 651 C C . LEU A 1 80 ? 4.822 8.405 -1.357 1.00 90.81 80 LEU A C 1
ATOM 653 O O . LEU A 1 80 ? 3.845 8.379 -0.601 1.00 90.81 80 LEU A O 1
ATOM 657 N N . ASN A 1 81 ? 5.940 7.727 -1.089 1.00 90.31 81 ASN A N 1
ATOM 658 C CA . ASN A 1 81 ? 6.134 6.996 0.161 1.00 90.31 81 ASN A CA 1
ATOM 659 C C . ASN A 1 81 ? 6.224 7.939 1.366 1.00 90.31 81 ASN A C 1
ATOM 661 O O . ASN A 1 81 ? 5.648 7.630 2.408 1.00 90.31 81 ASN A O 1
ATOM 665 N N . LEU A 1 82 ? 6.868 9.102 1.224 1.00 92.75 82 LEU A N 1
ATOM 666 C CA . LEU A 1 82 ? 6.881 10.131 2.267 1.00 92.75 82 LEU A CA 1
ATOM 667 C C . LEU A 1 82 ? 5.472 10.669 2.540 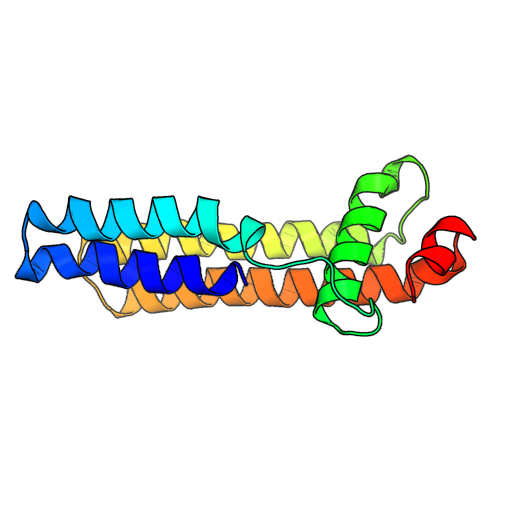1.00 92.75 82 LEU A C 1
ATOM 669 O O . LEU A 1 82 ? 5.064 10.701 3.695 1.00 92.75 82 LEU A O 1
ATOM 673 N N . ILE A 1 83 ? 4.694 11.002 1.504 1.00 91.81 83 ILE A N 1
ATOM 674 C CA . ILE A 1 83 ? 3.293 11.444 1.648 1.00 91.81 83 ILE A CA 1
ATOM 675 C C . ILE A 1 83 ? 2.457 10.376 2.362 1.00 91.81 83 ILE A C 1
ATOM 677 O O . ILE A 1 83 ? 1.722 10.684 3.300 1.00 91.81 83 ILE A O 1
ATOM 681 N N . SER A 1 84 ? 2.614 9.111 1.966 1.00 91.56 84 SER A N 1
ATOM 682 C CA . SER A 1 84 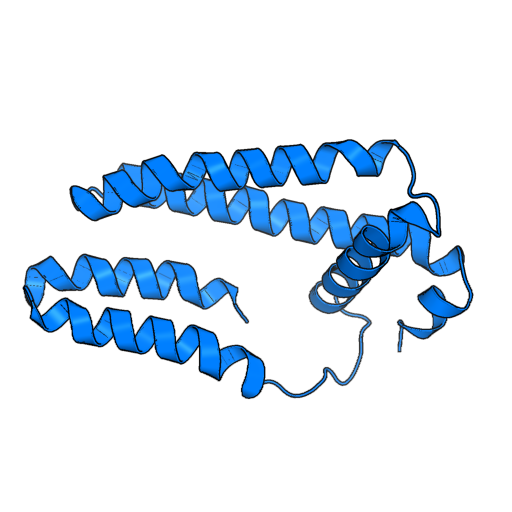? 1.939 7.993 2.634 1.00 91.56 84 SER A CA 1
ATOM 683 C C . SER A 1 84 ? 2.352 7.890 4.106 1.00 91.56 84 SER A C 1
ATOM 685 O O . SER A 1 84 ? 1.507 7.685 4.974 1.00 91.56 84 SER A O 1
ATOM 687 N N . GLY A 1 85 ? 3.644 8.063 4.400 1.00 92.56 85 GLY A N 1
ATOM 688 C CA . GLY A 1 85 ? 4.190 8.054 5.757 1.00 92.56 85 GLY A CA 1
ATOM 689 C C . GLY A 1 85 ? 3.675 9.207 6.619 1.00 92.56 85 GLY A C 1
ATOM 690 O O . GLY A 1 85 ? 3.348 8.991 7.783 1.00 92.56 85 GLY A O 1
ATOM 691 N N . LEU A 1 86 ? 3.512 10.402 6.043 1.00 94.38 86 LEU A N 1
ATOM 692 C CA . LEU A 1 86 ? 2.950 11.573 6.723 1.00 94.38 86 LEU A CA 1
ATOM 693 C C . LEU A 1 86 ? 1.488 11.379 7.137 1.00 94.38 86 LEU A C 1
ATOM 695 O O . LEU A 1 86 ? 1.044 12.012 8.088 1.00 94.38 86 LEU A O 1
ATOM 699 N N . GLY A 1 87 ? 0.743 10.489 6.478 1.00 93.38 87 GLY A N 1
ATOM 700 C CA . GLY A 1 87 ? -0.610 10.130 6.902 1.00 93.38 87 GLY A CA 1
ATOM 701 C C . GLY A 1 87 ? -0.659 9.314 8.200 1.00 93.38 87 GLY A C 1
ATOM 702 O O . GLY A 1 87 ? -1.659 9.370 8.917 1.00 93.38 87 GLY A O 1
ATOM 703 N N . LEU A 1 88 ? 0.412 8.586 8.545 1.00 93.94 88 LEU A N 1
ATOM 704 C CA . LEU A 1 88 ? 0.435 7.695 9.712 1.00 93.94 88 LEU A CA 1
ATOM 705 C C . LEU A 1 88 ? 0.297 8.440 11.052 1.00 93.94 88 LEU A C 1
ATOM 707 O O . LEU A 1 88 ? -0.536 8.008 11.847 1.00 93.94 88 LEU A O 1
ATOM 711 N N . PRO A 1 89 ? 1.015 9.552 11.324 1.00 95.81 89 PRO A N 1
ATOM 712 C CA . PRO A 1 89 ? 0.810 10.335 12.544 1.00 95.81 89 PRO A CA 1
ATOM 713 C C . PRO A 1 89 ? -0.642 10.783 12.747 1.00 95.81 89 PRO A C 1
ATOM 715 O O . PRO A 1 89 ? -1.186 10.607 13.836 1.00 95.81 89 PRO A O 1
ATOM 718 N N . PHE A 1 90 ? -1.299 11.295 11.698 1.00 93.81 90 PHE A N 1
ATOM 719 C CA . PHE A 1 90 ? -2.704 11.714 11.771 1.00 93.81 90 PHE A CA 1
ATOM 720 C C . PHE A 1 90 ? -3.637 10.537 12.038 1.00 93.81 90 PHE A C 1
ATOM 722 O O . PHE A 1 90 ? -4.555 10.652 12.850 1.00 93.81 90 PHE A O 1
ATOM 729 N N . LEU A 1 91 ? -3.379 9.396 11.391 1.00 92.69 91 LEU A N 1
ATOM 730 C CA . LEU A 1 91 ? -4.164 8.185 11.582 1.00 92.69 91 LEU A CA 1
ATOM 731 C C . LEU A 1 91 ? -4.030 7.648 13.013 1.00 92.69 91 LEU A C 1
ATOM 733 O O . LEU A 1 91 ? -5.036 7.356 13.652 1.00 92.69 91 LEU A O 1
ATOM 737 N N . ILE A 1 92 ? -2.802 7.545 13.529 1.00 92.81 92 ILE A N 1
ATOM 738 C CA . ILE A 1 92 ? -2.525 7.067 14.890 1.00 92.81 92 ILE A CA 1
ATOM 739 C C . ILE A 1 92 ? -3.179 7.996 15.914 1.00 92.81 92 ILE A C 1
ATOM 741 O O . ILE A 1 92 ? -3.861 7.524 16.822 1.00 92.81 92 ILE A O 1
ATOM 745 N N . TRP A 1 93 ? -3.023 9.311 15.746 1.00 94.31 93 TRP A N 1
ATOM 746 C CA . TRP A 1 93 ? -3.622 10.299 16.640 1.00 94.31 93 TRP A CA 1
ATOM 747 C C . TRP A 1 93 ? -5.155 10.265 16.595 1.00 94.31 93 TRP A C 1
ATOM 749 O O . TRP A 1 93 ? -5.809 10.242 17.639 1.00 94.31 93 TRP A O 1
ATOM 759 N N . GLY A 1 94 ? -5.735 10.180 15.394 1.00 91.88 94 GLY A N 1
ATOM 760 C CA . GLY A 1 94 ? -7.176 10.058 15.188 1.00 91.88 94 GLY A CA 1
ATOM 761 C C . GLY A 1 94 ? -7.758 8.804 15.833 1.00 91.88 94 GLY A C 1
ATOM 762 O O . GLY A 1 94 ? -8.758 8.896 16.539 1.00 91.88 94 GLY A O 1
ATOM 763 N N . LEU A 1 95 ? -7.094 7.657 15.685 1.00 91.75 95 LEU A N 1
ATOM 764 C CA . LEU A 1 95 ? -7.506 6.404 16.320 1.00 91.75 95 LEU A CA 1
ATOM 765 C C . LEU A 1 95 ? -7.340 6.439 17.844 1.00 91.75 95 LEU A C 1
ATOM 767 O O . LEU A 1 95 ? -8.193 5.926 18.570 1.00 91.75 95 LEU A O 1
ATOM 771 N N . TYR A 1 96 ? -6.273 7.066 18.346 1.00 90.88 96 TYR A N 1
ATOM 772 C CA . TYR A 1 96 ? -6.035 7.195 19.782 1.00 90.88 96 TYR A CA 1
ATOM 773 C C . TYR A 1 96 ? -7.087 8.077 20.466 1.00 90.88 96 TYR A C 1
ATOM 775 O O . TYR A 1 96 ? -7.592 7.699 21.523 1.00 90.88 96 TYR A O 1
ATOM 783 N N . HIS A 1 97 ? -7.465 9.201 19.853 1.00 92.62 97 HIS A N 1
ATOM 784 C CA . HIS A 1 97 ? -8.495 10.109 20.375 1.00 92.62 97 HIS A CA 1
ATOM 785 C C . HIS A 1 97 ? -9.914 9.804 19.882 1.00 92.62 97 HIS A C 1
ATOM 787 O O . HIS A 1 97 ? -10.844 10.506 20.268 1.00 92.62 97 HIS A O 1
ATOM 793 N N . LEU A 1 98 ? -10.096 8.772 19.051 1.00 88.75 98 LEU A N 1
ATOM 794 C CA . LEU A 1 98 ? -11.379 8.424 18.420 1.00 88.75 98 LEU A CA 1
ATOM 795 C C . LEU A 1 98 ? -11.987 9.591 17.626 1.00 88.75 98 LEU A C 1
ATOM 797 O O . LEU A 1 98 ? -13.205 9.747 17.543 1.00 88.75 98 LEU A O 1
ATOM 801 N N . SER A 1 99 ? -11.123 10.419 17.041 1.00 91.44 99 SER A N 1
ATOM 802 C CA . SER A 1 99 ? -11.515 11.575 16.247 1.00 91.44 99 SER A CA 1
ATOM 803 C C . SER A 1 99 ? -11.655 11.185 14.779 1.00 91.44 99 SER A C 1
ATOM 805 O O . SER A 1 99 ? -10.759 10.580 14.181 1.00 91.44 99 SER A O 1
ATOM 807 N N . ILE A 1 100 ? -12.789 11.552 14.183 1.00 91.75 100 ILE A N 1
ATOM 808 C CA . ILE A 1 100 ? -13.145 11.165 12.812 1.00 91.75 100 ILE A CA 1
ATOM 809 C C . ILE A 1 100 ? -12.255 11.885 11.799 1.00 91.75 100 ILE A C 1
ATOM 811 O O . ILE A 1 100 ? -11.686 11.251 10.915 1.00 91.75 100 ILE A O 1
ATOM 815 N N . TRP A 1 101 ? -12.096 13.202 11.946 1.00 94.19 101 TRP A N 1
ATOM 816 C CA . TRP A 1 101 ? -11.387 14.036 10.972 1.00 94.19 101 TRP A CA 1
ATOM 817 C C . TRP A 1 101 ? -9.912 13.660 10.779 1.00 94.19 101 TRP A C 1
ATOM 819 O O . TRP A 1 101 ? -9.496 13.498 9.632 1.00 94.19 101 TRP A O 1
ATOM 829 N N . PRO A 1 102 ? -9.113 13.443 11.838 1.00 92.38 102 PRO A N 1
ATOM 830 C CA . PRO A 1 102 ? -7.711 13.060 11.693 1.00 92.38 102 PRO A CA 1
ATOM 831 C C . PRO A 1 102 ? -7.558 11.626 11.196 1.00 92.38 102 PRO A C 1
ATOM 833 O O . PRO A 1 102 ? -6.683 11.361 10.375 1.00 92.38 102 PRO A O 1
ATOM 836 N N . THR A 1 103 ? -8.443 10.716 11.625 1.00 92.88 103 THR A N 1
ATOM 837 C CA . THR A 1 103 ? -8.495 9.346 11.096 1.00 92.88 103 THR A CA 1
ATOM 838 C C . THR A 1 103 ? -8.755 9.366 9.593 1.00 92.88 103 THR A C 1
ATOM 840 O O . THR A 1 103 ? -8.043 8.707 8.836 1.00 92.88 103 THR A O 1
ATOM 843 N N . LEU A 1 104 ? -9.739 10.151 9.144 1.00 93.94 104 LEU A N 1
ATOM 844 C CA . LEU A 1 104 ? -10.082 10.287 7.733 1.00 93.94 104 LEU A CA 1
ATOM 845 C C . LEU A 1 104 ? -8.927 10.906 6.941 1.00 93.94 104 LEU A C 1
ATOM 847 O O . LEU A 1 104 ? -8.525 10.348 5.925 1.00 93.94 104 LEU A O 1
ATOM 851 N N . LEU A 1 105 ? -8.353 12.009 7.428 1.00 94.56 105 LEU A N 1
ATOM 852 C CA . LEU A 1 105 ? -7.231 12.688 6.783 1.00 94.56 105 LEU A CA 1
ATOM 853 C C . LEU A 1 105 ? -6.006 11.770 6.662 1.00 94.56 105 LEU A C 1
ATOM 855 O O . LEU A 1 105 ? -5.453 11.623 5.574 1.00 94.56 105 LEU A O 1
ATOM 859 N N . GLY A 1 106 ? -5.623 11.094 7.747 1.00 94.44 106 GLY A N 1
ATOM 860 C CA . GLY A 1 106 ? -4.528 10.128 7.739 1.00 94.44 106 GLY A CA 1
ATOM 861 C C . GLY A 1 106 ? -4.788 8.964 6.783 1.00 94.44 106 GLY A C 1
ATOM 862 O O . GLY A 1 106 ? -3.911 8.592 6.006 1.00 94.44 106 GLY A O 1
ATOM 863 N N . THR A 1 107 ? -6.018 8.441 6.767 1.00 94.06 107 THR A N 1
ATOM 864 C CA . THR A 1 107 ? -6.438 7.377 5.841 1.00 94.06 107 THR A CA 1
ATOM 865 C C . THR A 1 107 ? -6.309 7.831 4.391 1.00 94.06 107 THR A C 1
ATOM 867 O O . THR A 1 107 ? -5.690 7.140 3.585 1.00 94.06 107 THR A O 1
ATOM 870 N N . VAL A 1 108 ? -6.847 9.005 4.059 1.00 94.56 108 VAL A N 1
ATOM 871 C CA . VAL A 1 108 ? -6.796 9.574 2.709 1.00 94.56 108 VAL A CA 1
ATOM 872 C C . VAL A 1 108 ? -5.352 9.787 2.265 1.00 94.56 108 VAL A C 1
ATOM 874 O O . VAL A 1 108 ? -5.005 9.357 1.171 1.00 94.56 108 VAL A O 1
ATOM 877 N N . LEU A 1 109 ? -4.484 10.354 3.108 1.00 94.25 109 LEU A N 1
ATOM 878 C CA . LEU A 1 109 ? -3.066 10.547 2.780 1.00 94.25 109 LEU A CA 1
ATOM 879 C C . LEU A 1 109 ? -2.343 9.220 2.505 1.00 94.25 109 LEU A C 1
ATOM 881 O O . LEU A 1 109 ? -1.645 9.098 1.496 1.00 94.25 109 LEU A O 1
ATO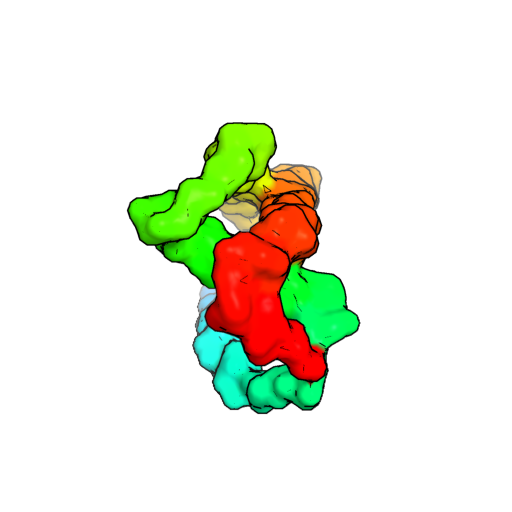M 885 N N . VAL A 1 110 ? -2.559 8.208 3.354 1.00 94.38 110 VAL A N 1
ATOM 886 C CA . VAL A 1 110 ? -1.984 6.867 3.168 1.00 94.38 110 VAL A CA 1
ATOM 887 C C . VAL A 1 110 ? -2.468 6.239 1.858 1.00 94.38 110 VAL A C 1
ATOM 889 O O . VAL A 1 110 ? -1.664 5.690 1.105 1.00 94.38 110 VAL A O 1
ATOM 892 N N . TYR A 1 111 ? -3.769 6.307 1.562 1.00 93.69 111 TYR A N 1
ATOM 893 C CA . TYR A 1 111 ? -4.316 5.732 0.332 1.00 93.69 111 TYR A CA 1
ATOM 894 C C . TYR A 1 111 ? -3.890 6.488 -0.917 1.00 93.69 111 TYR A C 1
ATOM 896 O O . TYR A 1 111 ? -3.536 5.841 -1.897 1.00 93.69 111 TYR A O 1
ATOM 904 N N . LEU A 1 112 ? -3.906 7.820 -0.896 1.00 93.81 112 LEU A N 1
ATOM 905 C CA . LEU A 1 112 ? -3.513 8.638 -2.039 1.00 93.81 112 LEU A CA 1
ATOM 906 C C . LEU A 1 112 ? -2.065 8.363 -2.426 1.00 93.81 112 LEU A C 1
ATOM 908 O O . LEU A 1 112 ? -1.803 8.019 -3.577 1.00 93.81 112 LEU A O 1
ATOM 912 N N . GLY A 1 113 ? -1.140 8.436 -1.466 1.00 92.81 113 GLY A N 1
ATOM 913 C CA . GLY A 1 113 ? 0.266 8.160 -1.744 1.00 92.81 113 GLY A CA 1
ATOM 914 C C . GLY A 1 113 ? 0.476 6.727 -2.243 1.00 92.81 113 GLY A C 1
ATOM 915 O O . GLY A 1 113 ? 1.203 6.510 -3.210 1.00 92.81 113 GLY A O 1
ATOM 916 N N . LYS A 1 114 ? -0.240 5.751 -1.672 1.00 91.62 114 LYS A N 1
ATOM 917 C CA . LYS A 1 114 ? -0.125 4.347 -2.078 1.00 91.62 114 LYS A CA 1
ATOM 918 C C . LYS A 1 114 ? -0.720 4.051 -3.453 1.00 91.62 114 LYS A C 1
ATOM 920 O O . LYS A 1 114 ? -0.092 3.349 -4.237 1.00 91.62 114 LYS A O 1
ATOM 925 N N . ILE A 1 115 ? -1.915 4.550 -3.761 1.00 93.25 115 ILE A N 1
ATOM 926 C CA . ILE A 1 115 ? -2.564 4.340 -5.065 1.00 93.25 115 ILE A CA 1
ATOM 927 C C . ILE A 1 115 ? -1.759 5.037 -6.158 1.00 93.25 115 ILE A C 1
ATOM 929 O O . ILE A 1 115 ? -1.515 4.444 -7.207 1.00 93.25 115 ILE A O 1
ATOM 933 N N . TRP A 1 116 ? -1.283 6.255 -5.896 1.00 94.31 116 TRP A N 1
ATOM 934 C CA . TRP A 1 116 ? -0.442 6.971 -6.845 1.00 94.31 116 TRP A CA 1
ATOM 935 C C . TRP A 1 116 ? 0.912 6.275 -7.034 1.00 94.31 116 TRP A C 1
ATOM 937 O O . TRP A 1 116 ? 1.389 6.160 -8.160 1.00 94.31 116 TRP A O 1
ATOM 947 N N . PHE A 1 117 ? 1.512 5.720 -5.976 1.00 93.75 117 PHE A N 1
ATOM 948 C CA . PHE A 1 117 ? 2.728 4.913 -6.108 1.00 93.75 117 PHE A CA 1
ATOM 949 C C . PHE A 1 117 ? 2.496 3.718 -7.042 1.00 93.75 117 PHE A C 1
ATOM 951 O O . PHE A 1 117 ? 3.279 3.493 -7.962 1.00 93.75 117 PHE A O 1
ATOM 958 N N . VAL A 1 118 ? 1.390 2.991 -6.849 1.00 93.31 118 VAL A N 1
ATOM 959 C CA . VAL A 1 118 ? 1.012 1.848 -7.695 1.00 93.31 118 VAL A CA 1
ATOM 960 C C . VAL A 1 118 ? 0.819 2.289 -9.148 1.00 93.31 118 VAL A C 1
ATOM 962 O O . VAL A 1 118 ? 1.319 1.621 -10.050 1.00 93.31 118 VAL A O 1
ATOM 965 N N . ASP A 1 119 ? 0.181 3.437 -9.383 1.00 94.00 119 ASP A N 1
ATOM 966 C CA . ASP A 1 119 ? 0.067 4.016 -10.723 1.00 94.00 119 ASP A CA 1
ATOM 967 C C . ASP A 1 119 ? 1.445 4.312 -11.343 1.00 94.00 119 ASP A C 1
ATOM 969 O O . ASP A 1 119 ? 1.718 3.896 -12.467 1.00 94.00 119 ASP A O 1
ATOM 973 N N . ARG A 1 120 ? 2.371 4.931 -10.599 1.00 94.06 120 ARG A N 1
ATOM 974 C CA . ARG A 1 120 ? 3.739 5.179 -11.090 1.00 94.06 120 ARG A CA 1
ATOM 975 C C . ARG A 1 120 ? 4.494 3.894 -11.425 1.00 94.06 120 ARG A C 1
ATOM 977 O O . ARG A 1 120 ? 5.245 3.881 -12.395 1.00 94.06 120 ARG A O 1
ATOM 984 N N . MET A 1 121 ? 4.266 2.804 -10.693 1.00 95.19 121 MET A N 1
ATOM 985 C CA . MET A 1 121 ? 4.859 1.504 -11.026 1.00 95.19 121 MET A CA 1
ATOM 986 C C . MET A 1 121 ? 4.311 0.934 -12.342 1.00 95.19 121 MET A C 1
ATOM 988 O O . MET A 1 121 ? 5.064 0.338 -13.108 1.00 95.19 121 MET A O 1
ATOM 992 N N . VAL A 1 122 ? 3.031 1.152 -12.661 1.00 95.38 122 VAL A N 1
ATOM 993 C CA . VAL A 1 122 ? 2.470 0.756 -13.968 1.00 95.38 122 VAL A CA 1
ATOM 994 C C . VAL A 1 122 ? 3.163 1.496 -15.108 1.00 95.38 122 VAL A C 1
ATOM 996 O O . VAL A 1 122 ? 3.513 0.876 -16.111 1.00 95.38 122 VAL A O 1
ATOM 999 N N . TRP A 1 123 ? 3.378 2.803 -14.948 1.00 94.19 123 TRP A N 1
ATOM 1000 C CA . TRP A 1 123 ? 4.076 3.626 -15.937 1.00 94.19 123 TRP A CA 1
ATOM 1001 C C . TRP A 1 123 ? 5.526 3.180 -16.110 1.00 94.19 123 TRP A C 1
ATOM 1003 O O . TRP A 1 123 ? 5.958 2.931 -17.230 1.00 94.19 123 TRP A O 1
ATOM 1013 N N . LEU A 1 124 ? 6.234 2.968 -14.999 1.00 94.38 124 LEU A N 1
ATOM 1014 C CA . LEU A 1 124 ? 7.594 2.441 -15.014 1.00 94.38 124 LEU A CA 1
ATOM 1015 C C . LEU A 1 124 ? 7.683 1.116 -15.779 1.00 94.38 124 LEU A C 1
ATOM 1017 O O . LEU A 1 124 ? 8.592 0.922 -16.583 1.00 94.38 124 LEU A O 1
ATOM 1021 N N . TYR A 1 125 ? 6.745 0.196 -15.541 1.00 94.50 125 TYR A N 1
ATOM 1022 C CA . TYR A 1 125 ? 6.729 -1.062 -16.274 1.00 94.50 125 TYR A CA 1
ATOM 1023 C C . TYR A 1 125 ? 6.493 -0.844 -17.768 1.00 94.50 125 TYR A C 1
ATOM 1025 O O . TYR A 1 125 ? 7.165 -1.468 -18.579 1.00 94.50 125 TYR A O 1
ATOM 1033 N N . HIS A 1 126 ? 5.581 0.053 -18.138 1.00 93.81 126 HIS A N 1
ATOM 1034 C CA . HIS A 1 126 ? 5.306 0.361 -19.538 1.00 93.81 126 HIS A CA 1
ATOM 1035 C C . HIS A 1 126 ? 6.520 0.907 -20.290 1.00 93.81 126 HIS A C 1
ATOM 1037 O O . HIS A 1 126 ? 6.754 0.484 -21.422 1.00 93.81 126 HIS A O 1
ATOM 1043 N N . ASP A 1 127 ? 7.315 1.764 -19.655 1.00 93.31 127 ASP A N 1
ATOM 1044 C CA . ASP A 1 127 ? 8.532 2.307 -20.264 1.00 93.31 127 ASP A CA 1
ATOM 1045 C C . ASP A 1 127 ? 9.644 1.254 -20.356 1.00 93.31 127 ASP A C 1
ATOM 1047 O O . ASP A 1 127 ? 10.438 1.243 -21.296 1.00 93.31 127 ASP A O 1
ATOM 1051 N N . MET A 1 128 ? 9.685 0.329 -19.396 1.00 94.06 128 MET A N 1
ATOM 1052 C CA . MET A 1 128 ? 10.761 -0.654 -19.270 1.00 94.06 128 MET A CA 1
ATOM 1053 C C . MET A 1 128 ? 10.439 -2.014 -19.897 1.00 94.06 128 MET A C 1
ATOM 1055 O O . MET A 1 128 ? 11.347 -2.820 -20.058 1.00 94.06 128 MET A O 1
ATOM 1059 N N . GLN A 1 129 ? 9.192 -2.303 -20.282 1.00 92.00 129 GLN A N 1
ATOM 1060 C CA . GLN A 1 129 ? 8.769 -3.640 -20.739 1.00 92.00 129 GLN A CA 1
ATOM 1061 C C . GLN A 1 129 ? 9.582 -4.172 -21.934 1.00 92.00 129 GLN A C 1
ATOM 1063 O O . GLN A 1 129 ? 9.726 -5.380 -22.079 1.00 92.00 129 GLN A O 1
ATOM 1068 N N . ASN A 1 130 ? 10.133 -3.274 -22.759 1.00 92.50 130 ASN A N 1
ATOM 1069 C CA . ASN A 1 130 ? 10.948 -3.606 -23.931 1.00 92.50 130 ASN A CA 1
ATOM 1070 C C . ASN A 1 130 ? 12.461 -3.469 -23.678 1.00 92.50 130 ASN A C 1
ATOM 1072 O O . ASN A 1 130 ? 13.252 -3.706 -24.587 1.00 92.50 130 ASN A O 1
ATOM 1076 N N . ALA A 1 131 ? 12.879 -3.071 -22.472 1.00 90.31 131 ALA A N 1
ATOM 1077 C CA . ALA A 1 131 ? 14.289 -2.873 -22.140 1.00 90.31 131 ALA A CA 1
ATOM 1078 C C . ALA A 1 131 ? 15.067 -4.198 -22.098 1.00 90.31 131 ALA A C 1
ATOM 1080 O O . ALA A 1 131 ? 16.261 -4.223 -22.387 1.00 90.31 131 ALA A O 1
ATOM 1081 N N . THR A 1 132 ? 14.400 -5.303 -21.748 1.00 91.31 132 THR A N 1
ATOM 1082 C CA . THR A 1 132 ? 14.976 -6.653 -21.766 1.00 91.31 132 THR A CA 1
ATOM 1083 C C . THR A 1 132 ? 13.941 -7.688 -22.228 1.00 91.31 132 THR A C 1
ATOM 1085 O O . THR A 1 132 ? 12.754 -7.550 -21.917 1.00 91.31 132 THR A O 1
ATOM 1088 N N . PRO A 1 133 ? 14.369 -8.779 -22.896 1.00 91.19 133 PRO A N 1
ATOM 1089 C CA . PRO A 1 133 ? 13.476 -9.895 -23.226 1.00 91.19 133 PRO A CA 1
ATOM 1090 C C . PRO A 1 133 ? 12.821 -10.528 -21.987 1.00 91.19 133 PRO A C 1
ATOM 1092 O O . PRO A 1 133 ? 11.691 -11.012 -22.047 1.00 91.19 133 PRO A O 1
ATOM 1095 N N . GLU A 1 134 ? 13.512 -10.491 -20.840 1.00 91.69 134 GLU A N 1
ATOM 1096 C CA . GLU A 1 134 ? 12.982 -10.962 -19.559 1.00 91.69 134 GLU A CA 1
ATOM 1097 C C . GLU A 1 134 ? 11.730 -10.176 -19.151 1.00 91.69 134 GLU A C 1
ATOM 1099 O O . GLU A 1 134 ? 10.704 -10.781 -18.841 1.00 91.69 134 GLU A O 1
ATOM 1104 N N . TYR A 1 135 ? 11.768 -8.841 -19.200 1.00 92.75 135 TYR A N 1
ATOM 1105 C CA . TYR A 1 135 ? 10.626 -8.013 -18.804 1.00 92.75 135 TYR A CA 1
ATOM 1106 C C . TYR A 1 135 ? 9.435 -8.185 -19.740 1.00 92.75 135 TYR A C 1
ATOM 1108 O O . TYR A 1 135 ? 8.293 -8.189 -19.274 1.00 92.75 135 TYR A O 1
ATOM 1116 N N . GLN A 1 136 ? 9.696 -8.396 -21.030 1.00 91.50 136 GLN A N 1
ATOM 1117 C CA . GLN A 1 136 ? 8.663 -8.678 -22.018 1.00 91.50 136 GLN A CA 1
ATOM 1118 C C . GLN A 1 136 ? 7.961 -10.014 -21.733 1.00 91.50 136 GLN A C 1
ATOM 1120 O O . GLN A 1 136 ? 6.737 -10.093 -21.815 1.00 91.50 136 GLN A O 1
ATOM 1125 N N . SER A 1 137 ?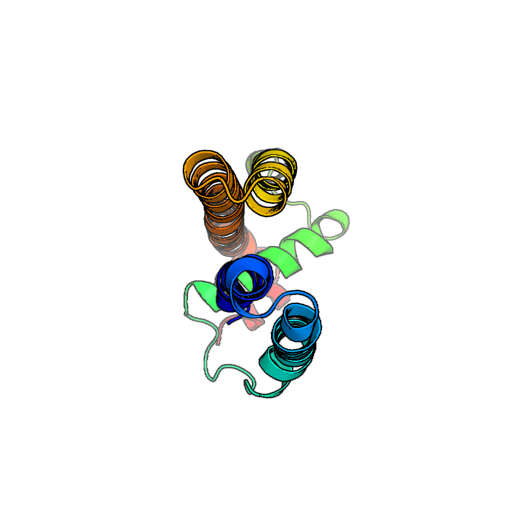 8.711 -11.042 -21.315 1.00 92.25 137 SER A N 1
ATOM 1126 C CA . SER A 1 137 ? 8.162 -12.368 -20.980 1.00 92.25 137 SER A CA 1
ATOM 1127 C C . SER A 1 137 ? 7.201 -12.367 -19.782 1.00 92.25 137 SER A C 1
ATOM 1129 O O . SER A 1 137 ? 6.428 -13.307 -19.598 1.00 92.25 137 SER A O 1
ATOM 1131 N N . TRP A 1 138 ? 7.227 -11.320 -18.949 1.00 91.50 138 TRP A N 1
ATOM 1132 C CA . TRP A 1 138 ? 6.338 -11.202 -17.792 1.00 91.50 138 TRP A CA 1
ATOM 1133 C C . TRP A 1 138 ? 4.901 -10.811 -18.164 1.00 91.50 138 TRP A C 1
ATOM 1135 O O . TRP A 1 138 ? 3.996 -11.001 -17.344 1.00 91.50 138 TRP A O 1
ATOM 1145 N N . LEU A 1 139 ? 4.679 -10.286 -19.374 1.00 90.88 139 LEU A N 1
ATOM 1146 C CA . LEU A 1 139 ? 3.354 -10.014 -19.931 1.00 90.88 139 LEU A CA 1
ATOM 1147 C C . LEU A 1 139 ? 2.806 -11.261 -20.635 1.00 90.88 139 LEU A C 1
ATOM 1149 O O . LEU A 1 139 ? 3.256 -11.602 -21.726 1.00 90.88 139 LEU A O 1
ATOM 1153 N N . TYR A 1 140 ? 1.798 -11.896 -20.034 1.00 88.56 140 TYR A N 1
ATOM 1154 C CA . TYR A 1 140 ? 1.038 -13.010 -20.611 1.00 88.56 140 TYR A CA 1
ATOM 1155 C C . TYR A 1 140 ? -0.467 -12.849 -20.372 1.00 88.56 140 TYR A C 1
ATOM 1157 O O . TYR A 1 140 ? -0.883 -12.205 -19.374 1.00 88.56 140 TYR A O 1
#